Protein AF-A0A1L8E8H9-F1 (afdb_monomer)

InterPro domains:
  IPR003172 MD-2-related lipid-recognition domain [PF02221] (27-138)
  IPR003172 MD-2-related lipid-recognition domain [SM00737] (29-138)
  IPR014756 Immunoglobulin E-set [SSF81296] (27-138)
  IPR033916 Npc2 like, ML domain [cd00916] (29-138)

Nearest PDB structures (foldseek):
  1nep-assembly1_A  TM=9.123E-01  e=1.062E-05  Bos taurus
  6w5v-assembly1_D  TM=8.245E-01  e=4.891E-06  Homo sapiens
  3wea-assembly1_A  TM=6.912E-01  e=9.426E-04  Camponotus japonicus
  2ag2-assembly1_A  TM=3.274E-01  e=1.194E+00  Homo sapiens
  8dnc-assembly1_C  TM=3.012E-01  e=3.615E+00  Aquifex aeolicus VF5

Solvent-accessible surface area (backbone atoms only — not comparable to full-atom values): 8394 Å² total; per-residue (Å²): 111,72,68,63,54,51,54,52,52,54,52,50,51,56,58,54,68,71,63,71,70,77,82,84,47,63,28,80,82,77,84,51,95,82,69,58,82,79,58,81,42,35,31,42,66,98,23,68,53,81,82,67,88,78,60,65,73,37,71,48,45,34,43,37,30,34,64,36,87,45,66,69,48,65,81,47,69,60,74,63,43,43,33,44,94,88,41,79,51,90,63,79,70,54,72,83,56,15,32,41,45,86,31,34,46,97,82,49,61,60,58,38,39,53,75,42,75,48,41,36,54,38,68,45,75,33,55,73,85,61,72,98,59,85,58,50,78,83

Foldseek 3Di:
DVVVVVVVVVVVVVVVVVPCPDDQAFEDDDQDPVRPDAFPTKTKPPHNYPPDDDDAPAKIKIKTKHFDAAFQQQWAFDDKWKADPNDTDDDDDDPCQGGQQNFWPPPHHDPDHGGDITIGMGTHHHHPPDDPDDIDMD

Organism: Haematobia irritans (NCBI:txid7368)

Mean predicted aligned error: 7.77 Å

Secondary structure (DSSP, 8-state):
-HHHHHHHHHHHHHHHHT------PPPP----TT-PPPPSEEEETTBSSSSP---TTEEEEEEEEEE--SS-B---B----EEETTEEEP----HHHHBTGGGBSTT--SSB-TT-EEEEEEEEEE-TTS-SS-EEE-

Structure (mmCIF, N/CA/C/O backbone):
data_AF-A0A1L8E8H9-F1
#
_entry.id   AF-A0A1L8E8H9-F1
#
loop_
_atom_site.group_PDB
_atom_site.id
_atom_site.type_symbol
_atom_site.label_atom_id
_atom_site.label_alt_id
_atom_site.label_comp_id
_atom_site.label_asym_id
_atom_site.label_entity_id
_atom_site.label_seq_id
_atom_site.pdbx_PDB_ins_code
_atom_site.Cartn_x
_atom_site.Cartn_y
_atom_site.Cartn_z
_atom_site.occupancy
_atom_site.B_iso_or_equiv
_atom_site.auth_seq_id
_atom_site.auth_comp_id
_atom_site.auth_asym_id
_atom_site.auth_atom_id
_atom_site.pdbx_PDB_model_num
ATOM 1 N N . MET A 1 1 ? 28.940 41.308 23.072 1.00 59.78 1 MET A N 1
ATOM 2 C CA . MET A 1 1 ? 29.382 40.009 22.500 1.00 59.78 1 MET A CA 1
ATOM 3 C C . MET A 1 1 ? 28.561 38.809 22.977 1.00 59.78 1 MET A C 1
ATOM 5 O O . MET A 1 1 ? 28.127 38.045 22.128 1.00 59.78 1 MET A O 1
ATOM 9 N N . TYR A 1 2 ? 28.282 38.655 24.277 1.00 63.03 2 TYR A N 1
ATOM 10 C CA . TYR A 1 2 ? 27.526 37.511 24.827 1.00 63.03 2 TYR A CA 1
ATOM 11 C C . TYR A 1 2 ? 26.121 37.306 24.212 1.00 63.03 2 TYR A C 1
ATOM 13 O O . TYR A 1 2 ? 25.756 36.192 23.846 1.00 63.03 2 TYR A O 1
ATOM 21 N N . ASN A 1 3 ? 25.366 38.390 23.995 1.00 67.00 3 ASN A N 1
ATOM 22 C CA . ASN A 1 3 ? 24.019 38.317 23.410 1.00 67.00 3 ASN A CA 1
ATOM 23 C C . ASN A 1 3 ? 24.018 37.924 21.921 1.00 67.00 3 ASN A C 1
ATOM 25 O O . ASN A 1 3 ? 23.142 37.187 21.487 1.00 67.00 3 ASN A O 1
ATOM 29 N N . LEU A 1 4 ? 25.030 38.336 21.149 1.00 70.88 4 LEU A N 1
ATOM 30 C CA . LEU A 1 4 ? 25.182 37.949 19.738 1.00 70.88 4 LEU A CA 1
ATOM 31 C C . LEU A 1 4 ? 25.535 36.462 19.586 1.00 70.88 4 LEU A C 1
ATOM 33 O O . LEU A 1 4 ? 25.080 35.816 18.645 1.00 70.88 4 LEU A O 1
ATOM 37 N N . LEU A 1 5 ? 26.311 35.912 20.526 1.00 71.38 5 LEU A N 1
ATOM 38 C CA . LEU A 1 5 ? 26.656 34.491 20.548 1.00 71.38 5 LEU A CA 1
ATOM 39 C C . LEU A 1 5 ? 25.429 33.624 20.879 1.00 71.38 5 LEU A C 1
ATOM 41 O O . LEU A 1 5 ? 25.184 32.634 20.196 1.00 71.38 5 LEU A O 1
ATOM 45 N N . LYS A 1 6 ? 24.603 34.043 21.851 1.00 73.75 6 LYS A N 1
ATOM 46 C CA . LYS A 1 6 ? 23.331 33.372 22.178 1.00 73.75 6 LYS A CA 1
ATOM 47 C C . LYS A 1 6 ? 22.351 33.359 21.007 1.00 73.75 6 LYS A C 1
ATOM 49 O O . LYS A 1 6 ? 21.777 32.316 20.719 1.00 73.75 6 LYS A O 1
ATOM 54 N N . VAL A 1 7 ? 22.192 34.485 20.308 1.00 75.12 7 VAL A N 1
ATOM 55 C CA . VAL A 1 7 ? 21.274 34.583 19.159 1.00 75.12 7 VAL A CA 1
ATOM 56 C C . VAL A 1 7 ? 21.702 33.648 18.024 1.00 75.12 7 VAL A C 1
ATOM 58 O O . VAL A 1 7 ? 20.858 32.956 17.462 1.00 75.12 7 VAL A O 1
ATOM 61 N N . LYS A 1 8 ? 23.008 33.543 17.737 1.00 78.75 8 LYS A N 1
ATOM 62 C CA . LYS A 1 8 ? 23.530 32.594 16.737 1.00 78.75 8 LYS A CA 1
ATOM 63 C C . LYS A 1 8 ? 23.296 31.132 17.130 1.00 78.75 8 LYS A C 1
ATOM 65 O O . LYS A 1 8 ? 22.923 30.339 16.273 1.00 78.75 8 LYS A O 1
ATOM 70 N N . ILE A 1 9 ? 23.470 30.788 18.408 1.00 79.50 9 ILE A N 1
ATOM 71 C CA . ILE A 1 9 ? 23.222 29.430 18.922 1.00 79.50 9 ILE A CA 1
ATOM 72 C C . ILE A 1 9 ? 21.734 29.072 18.818 1.00 79.50 9 ILE A C 1
ATOM 74 O O . ILE A 1 9 ? 21.403 27.991 18.344 1.00 79.50 9 ILE A O 1
ATOM 78 N N . ILE A 1 10 ? 20.834 29.988 19.189 1.00 81.56 10 ILE A N 1
ATOM 79 C CA . ILE A 1 10 ? 19.382 29.773 19.077 1.00 81.56 10 ILE A CA 1
ATOM 80 C C . ILE A 1 10 ? 18.982 29.561 17.611 1.00 81.56 10 ILE A C 1
ATOM 82 O O . ILE A 1 10 ? 18.231 28.637 17.308 1.00 81.56 10 ILE A O 1
ATOM 86 N N . PHE A 1 11 ? 19.523 30.364 16.692 1.00 80.56 11 PHE A N 1
ATOM 87 C CA . PHE A 1 11 ? 19.235 30.223 15.264 1.00 80.56 11 PHE A CA 1
ATOM 88 C C . PHE A 1 11 ? 19.739 28.884 14.700 1.00 80.56 11 PHE A C 1
ATOM 90 O 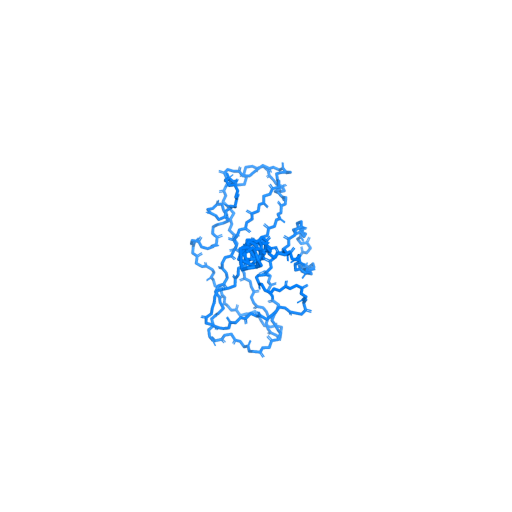O . PHE A 1 11 ? 19.036 28.239 13.924 1.00 80.56 11 PHE A O 1
ATOM 97 N N . LEU A 1 12 ? 20.917 28.427 15.140 1.00 80.50 12 LEU A N 1
ATOM 98 C CA . LEU A 1 12 ? 21.478 27.126 14.767 1.00 80.50 12 LEU A CA 1
ATOM 99 C C . LEU A 1 12 ? 20.614 25.960 15.281 1.00 80.50 12 LEU A C 1
ATOM 101 O O . LEU A 1 12 ? 20.377 25.006 14.545 1.00 80.50 12 LEU A O 1
ATOM 105 N N . ILE A 1 13 ? 20.101 26.053 16.513 1.00 80.50 13 ILE A N 1
ATOM 106 C CA . ILE A 1 13 ? 19.217 25.038 17.110 1.00 80.50 13 ILE A CA 1
ATOM 107 C C . ILE A 1 13 ? 17.884 24.964 16.357 1.00 80.50 13 ILE A C 1
ATOM 109 O O . ILE A 1 13 ? 17.433 23.870 16.026 1.00 80.50 13 ILE A O 1
ATOM 113 N N . ILE A 1 14 ? 17.273 26.110 16.033 1.00 78.94 14 ILE A N 1
ATOM 114 C CA . ILE A 1 14 ? 16.020 26.152 15.262 1.00 78.94 14 ILE A CA 1
ATOM 115 C C . ILE A 1 14 ? 16.228 25.558 13.864 1.00 78.94 14 ILE A C 1
ATOM 117 O O . ILE A 1 14 ? 15.379 24.805 13.394 1.00 78.94 14 ILE A O 1
ATOM 121 N N . LEU A 1 15 ? 17.360 25.847 13.213 1.00 75.75 15 LEU A N 1
ATOM 122 C CA . LEU A 1 15 ? 17.700 25.276 11.909 1.00 75.75 15 LEU A CA 1
ATOM 123 C C . LEU A 1 15 ? 17.880 23.749 11.984 1.00 75.75 15 LEU A C 1
ATOM 125 O O . LEU A 1 15 ? 17.389 23.032 11.116 1.00 75.75 15 LEU A O 1
ATOM 129 N N . PHE A 1 16 ? 18.526 23.247 13.039 1.00 67.44 16 PHE A N 1
ATOM 130 C CA . PHE A 1 16 ? 18.740 21.812 13.243 1.00 67.44 16 PHE A CA 1
ATOM 131 C C . PHE A 1 16 ? 17.434 21.061 13.551 1.00 67.44 16 PHE A C 1
ATOM 133 O O . PHE A 1 16 ? 17.213 19.963 13.050 1.00 67.44 16 PHE A O 1
ATOM 140 N N . MET A 1 17 ? 16.513 21.683 14.292 1.00 66.44 17 MET A N 1
ATOM 141 C CA . MET A 1 17 ? 15.201 21.107 14.616 1.00 66.44 17 MET A CA 1
ATOM 142 C C . MET A 1 17 ? 14.280 20.965 13.390 1.00 66.44 17 MET A C 1
ATOM 144 O O . MET A 1 17 ? 13.336 20.184 13.413 1.00 66.44 17 MET A O 1
ATOM 148 N N . ARG A 1 18 ? 14.556 21.683 12.291 1.00 67.06 18 ARG A N 1
ATOM 149 C CA . ARG A 1 18 ? 13.839 21.521 11.010 1.00 67.06 18 ARG A CA 1
ATOM 150 C C . ARG A 1 18 ? 14.335 20.336 10.174 1.00 67.06 18 ARG A C 1
ATOM 152 O O . ARG A 1 18 ? 13.675 19.986 9.201 1.00 67.06 18 ARG A O 1
ATOM 159 N N . LEU A 1 19 ? 15.474 19.730 10.522 1.00 59.16 19 LEU A N 1
ATOM 160 C CA . LEU A 1 19 ? 16.101 18.648 9.750 1.00 59.16 19 LEU A CA 1
ATOM 161 C C . LEU A 1 19 ? 15.712 17.243 10.218 1.00 59.16 19 LEU A C 1
ATOM 163 O O . LEU A 1 19 ? 16.088 16.270 9.566 1.00 59.16 19 LEU A O 1
ATOM 167 N N . THR A 1 20 ? 14.938 17.107 11.296 1.00 54.00 20 THR A N 1
ATOM 168 C CA . THR A 1 20 ? 14.411 15.806 11.722 1.00 54.00 20 THR A CA 1
ATOM 169 C C . THR A 1 20 ? 13.269 15.389 10.796 1.00 54.00 20 THR A C 1
ATOM 171 O O . THR A 1 20 ? 12.092 15.505 11.134 1.00 54.00 20 THR A O 1
ATOM 174 N N . LYS A 1 21 ? 13.608 14.923 9.591 1.00 58.50 21 LYS A N 1
ATOM 175 C CA . LYS A 1 21 ? 12.701 14.069 8.825 1.00 58.50 21 LYS A CA 1
ATOM 176 C C . LYS A 1 21 ? 12.571 12.762 9.608 1.00 58.50 21 LYS A C 1
ATOM 178 O O . LYS A 1 21 ? 13.585 12.181 9.989 1.00 58.50 21 LYS A O 1
ATOM 183 N N . GLY A 1 22 ? 11.339 12.369 9.926 1.00 57.09 22 GLY A N 1
ATOM 184 C CA . GLY A 1 22 ? 11.066 11.139 10.665 1.00 57.09 22 GLY A CA 1
ATOM 185 C C . GLY A 1 22 ? 11.680 9.939 9.949 1.00 57.09 22 GLY A C 1
ATOM 186 O O . GLY A 1 22 ? 11.629 9.856 8.724 1.00 57.09 22 GLY A O 1
ATOM 187 N N . ILE A 1 23 ? 12.288 9.035 10.714 1.00 56.62 23 ILE A N 1
ATOM 188 C CA . ILE A 1 23 ? 12.693 7.726 10.205 1.00 56.62 23 ILE A CA 1
ATOM 189 C C . ILE A 1 23 ? 11.386 6.984 9.929 1.00 56.62 23 ILE A C 1
ATOM 191 O O . ILE A 1 23 ? 10.649 6.695 10.874 1.00 56.62 23 ILE A O 1
ATOM 195 N N . SER A 1 24 ? 11.054 6.741 8.661 1.00 60.03 24 SER A N 1
ATOM 196 C CA . SER A 1 24 ? 9.932 5.867 8.346 1.00 60.03 24 SER A CA 1
ATOM 197 C C . SER A 1 24 ? 10.355 4.437 8.663 1.00 60.03 24 SER A C 1
ATOM 199 O O . SER A 1 24 ? 11.323 3.910 8.116 1.00 60.03 24 SER A O 1
ATOM 201 N N . VAL A 1 25 ? 9.687 3.846 9.647 1.00 75.62 25 VAL A N 1
ATOM 202 C CA . VAL A 1 25 ? 9.876 2.444 10.012 1.00 75.62 25 VAL A CA 1
ATOM 203 C C . VAL A 1 25 ? 8.904 1.638 9.167 1.00 75.62 25 VAL A C 1
ATOM 205 O O . VAL A 1 25 ? 7.729 1.987 9.083 1.00 75.62 25 VAL A O 1
ATOM 208 N N . GLU A 1 26 ? 9.396 0.585 8.524 1.00 87.88 26 GLU A N 1
ATOM 209 C CA . GLU A 1 26 ? 8.542 -0.359 7.809 1.00 87.88 26 GLU A CA 1
ATOM 210 C C . GLU A 1 26 ? 7.566 -1.019 8.785 1.00 87.88 26 GLU A C 1
ATOM 212 O O . GLU A 1 26 ? 7.947 -1.506 9.853 1.00 87.88 26 GLU A O 1
ATOM 217 N N . THR A 1 27 ? 6.292 -1.030 8.418 1.00 90.69 27 THR A N 1
ATOM 218 C CA . THR A 1 27 ? 5.241 -1.689 9.175 1.00 90.69 27 THR A CA 1
ATOM 219 C C . THR A 1 27 ? 5.297 -3.193 8.889 1.00 90.69 27 THR A C 1
ATOM 221 O O . THR A 1 27 ? 5.185 -3.598 7.730 1.00 90.69 27 THR A O 1
ATOM 224 N N . PRO A 1 28 ? 5.438 -4.054 9.915 1.00 91.25 28 PRO A N 1
ATOM 225 C CA . PRO A 1 28 ? 5.446 -5.498 9.709 1.00 91.25 28 PRO A CA 1
ATOM 226 C C . PRO A 1 28 ? 4.142 -5.993 9.069 1.00 91.25 28 PRO A C 1
ATOM 228 O O . PRO A 1 28 ? 3.054 -5.685 9.556 1.00 91.25 28 PRO A O 1
ATOM 231 N N . VAL A 1 29 ? 4.246 -6.829 8.033 1.00 92.06 29 VAL A N 1
ATOM 232 C CA . VAL A 1 29 ? 3.101 -7.461 7.355 1.00 92.06 29 VAL A CA 1
ATOM 233 C C . VAL A 1 29 ? 3.092 -8.976 7.541 1.00 92.06 29 VAL A C 1
ATOM 235 O O . VAL A 1 29 ? 4.109 -9.591 7.865 1.00 92.06 29 VAL A O 1
ATOM 238 N N . ARG A 1 30 ? 1.922 -9.593 7.356 1.00 91.31 30 ARG A N 1
ATOM 239 C CA . ARG A 1 30 ? 1.746 -11.050 7.405 1.00 91.31 30 ARG A CA 1
ATOM 240 C C . ARG A 1 30 ? 1.417 -11.580 6.015 1.00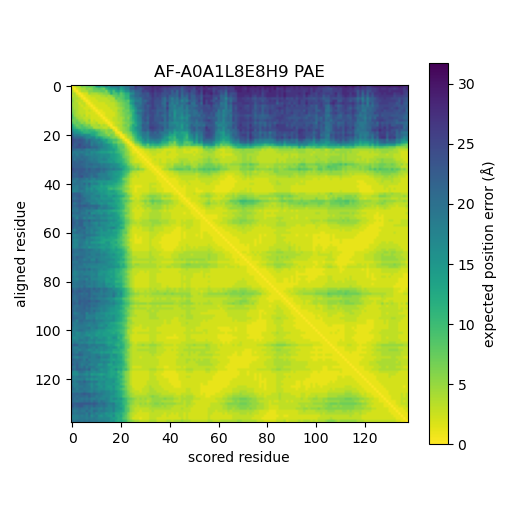 91.31 30 ARG A C 1
ATOM 242 O O . ARG A 1 30 ? 0.724 -10.922 5.249 1.00 91.31 30 ARG A O 1
ATOM 249 N N . GLN A 1 31 ? 1.879 -12.793 5.729 1.00 93.00 31 GLN A N 1
ATOM 250 C CA . GLN A 1 31 ? 1.531 -13.520 4.513 1.00 93.00 31 GLN A CA 1
ATOM 251 C C . GLN A 1 31 ? 0.009 -13.699 4.413 1.00 93.00 31 GLN A C 1
ATOM 253 O O . GLN A 1 31 ? -0.625 -14.187 5.353 1.00 93.00 31 GLN A O 1
ATOM 258 N N . CYS A 1 32 ? -0.570 -13.320 3.273 1.00 89.69 32 CYS A N 1
ATOM 259 C CA . CYS A 1 32 ? -1.984 -13.557 2.991 1.00 89.69 32 CYS A CA 1
ATOM 260 C C . CYS A 1 32 ? -2.251 -15.057 2.796 1.00 89.69 32 CYS A C 1
ATOM 262 O O . CYS A 1 32 ? -1.384 -15.793 2.320 1.00 89.69 32 CYS A O 1
ATOM 264 N N . SER A 1 33 ? -3.468 -15.513 3.116 1.00 86.31 33 SER A N 1
ATOM 265 C CA . SER A 1 33 ? -3.852 -16.935 3.043 1.00 86.31 33 SER A CA 1
ATOM 266 C C . SER A 1 33 ? -3.812 -17.529 1.631 1.00 86.31 33 SER A C 1
ATOM 268 O O . SER A 1 33 ? -3.780 -18.743 1.487 1.00 86.31 33 SER A O 1
ATOM 270 N N . ASN A 1 34 ? -3.828 -16.687 0.598 1.00 87.69 34 ASN A N 1
ATOM 271 C CA . ASN A 1 34 ? -3.719 -17.082 -0.806 1.00 87.69 34 ASN A CA 1
ATOM 272 C C . ASN A 1 34 ? -2.265 -17.206 -1.298 1.00 87.69 34 ASN A C 1
ATOM 274 O O . ASN A 1 34 ? -2.059 -17.351 -2.499 1.00 87.69 34 ASN A O 1
ATOM 278 N N . GLU A 1 35 ? -1.277 -17.089 -0.404 1.00 86.94 35 GLU A N 1
ATOM 279 C CA . GLU A 1 35 ? 0.155 -17.181 -0.727 1.00 86.94 35 GLU A CA 1
ATOM 280 C C . GLU A 1 35 ? 0.631 -16.153 -1.775 1.00 86.94 35 GLU A C 1
ATOM 282 O O . GLU A 1 35 ? 1.647 -16.347 -2.441 1.00 86.94 35 GLU A O 1
ATOM 287 N N . ALA A 1 36 ? -0.081 -15.026 -1.917 1.00 87.56 36 ALA A N 1
ATOM 288 C CA . ALA A 1 36 ? 0.351 -13.939 -2.792 1.00 87.56 36 ALA A CA 1
ATOM 289 C C . ALA A 1 36 ? 1.736 -13.407 -2.368 1.00 87.56 36 ALA A C 1
ATOM 291 O O . ALA A 1 36 ? 1.990 -13.301 -1.166 1.00 87.56 36 ALA A O 1
ATOM 292 N N . PRO A 1 37 ? 2.633 -13.047 -3.306 1.00 90.62 37 PRO A N 1
ATOM 293 C CA . PRO A 1 37 ? 3.953 -12.530 -2.957 1.00 90.62 37 PRO A CA 1
ATOM 294 C C . PRO A 1 37 ? 3.864 -11.342 -1.999 1.00 90.62 37 PRO A C 1
ATOM 296 O O . PRO A 1 37 ? 3.056 -10.435 -2.208 1.00 90.62 37 PRO A O 1
ATOM 299 N N . LEU A 1 38 ? 4.706 -11.341 -0.964 1.00 93.81 38 LEU A N 1
ATOM 300 C CA . LEU A 1 38 ? 4.821 -10.179 -0.092 1.00 93.81 38 LEU A CA 1
ATOM 301 C C . LEU A 1 38 ? 5.410 -8.989 -0.866 1.00 93.81 38 LEU A C 1
ATOM 303 O O . LEU A 1 38 ? 6.283 -9.185 -1.719 1.00 93.81 38 LEU A O 1
ATOM 307 N N . PRO A 1 39 ? 4.965 -7.760 -0.559 1.00 95.62 39 PRO A N 1
ATOM 308 C CA . PRO A 1 39 ? 5.642 -6.559 -1.026 1.00 95.62 39 PRO A CA 1
ATOM 309 C C . PRO A 1 39 ? 7.068 -6.496 -0.461 1.00 95.62 39 PRO A C 1
ATOM 311 O O . PRO A 1 39 ? 7.388 -7.146 0.536 1.00 95.62 39 PRO A O 1
ATOM 314 N N . LEU A 1 40 ? 7.914 -5.676 -1.084 1.00 96.00 40 LEU A N 1
ATOM 315 C CA . LEU A 1 40 ? 9.246 -5.369 -0.562 1.00 96.00 40 LEU A CA 1
ATOM 316 C C . LEU A 1 40 ? 9.147 -4.650 0.785 1.00 96.00 40 LEU A C 1
ATOM 318 O O . LEU A 1 40 ? 9.899 -4.962 1.701 1.00 96.00 40 LEU A O 1
ATOM 322 N N . SER A 1 41 ? 8.206 -3.712 0.905 1.00 95.56 41 SER A N 1
ATOM 323 C CA . SER A 1 41 ? 7.934 -3.002 2.150 1.00 95.56 41 SER A CA 1
ATOM 324 C C . SER A 1 41 ? 6.512 -2.443 2.177 1.00 95.56 41 SER A C 1
ATOM 326 O O . SER A 1 41 ? 5.889 -2.193 1.140 1.00 95.56 41 SER A O 1
ATOM 328 N N . VAL A 1 42 ? 6.001 -2.239 3.390 1.00 95.44 42 VAL A N 1
ATOM 329 C CA . VAL A 1 42 ? 4.780 -1.475 3.657 1.00 95.44 42 VAL A CA 1
ATOM 330 C C . VAL A 1 42 ? 5.089 -0.471 4.753 1.00 95.44 42 VAL A C 1
ATOM 332 O O . VAL A 1 42 ? 5.760 -0.800 5.726 1.00 95.44 42 VAL A O 1
ATOM 335 N N . GLN A 1 43 ? 4.602 0.752 4.606 1.00 95.56 43 GLN A N 1
ATOM 336 C CA 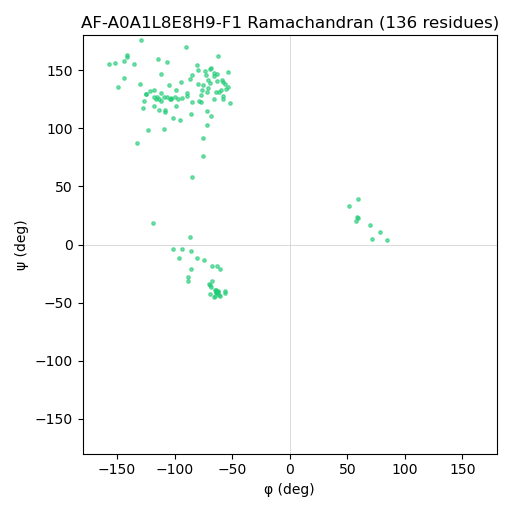. GLN A 1 43 ? 4.633 1.778 5.641 1.00 95.56 43 GLN A CA 1
ATOM 337 C C . GLN A 1 43 ? 3.219 2.309 5.820 1.00 95.56 43 GLN A C 1
ATOM 339 O O . GLN A 1 43 ? 2.650 2.870 4.885 1.00 95.56 43 GLN A O 1
ATOM 344 N N . VAL A 1 44 ? 2.664 2.118 7.010 1.00 95.25 44 VAL A N 1
ATOM 345 C CA . VAL A 1 44 ? 1.399 2.717 7.434 1.00 95.25 44 VAL A CA 1
ATOM 346 C C . VAL A 1 44 ? 1.727 3.944 8.272 1.00 95.25 44 VAL A C 1
ATOM 348 O O . VAL A 1 44 ? 2.604 3.899 9.144 1.00 95.25 44 VAL A O 1
ATOM 351 N N . ASP A 1 45 ? 1.060 5.058 7.996 1.00 91.88 45 ASP A N 1
ATOM 352 C CA . ASP A 1 45 ? 1.301 6.298 8.715 1.00 91.88 45 ASP A CA 1
ATOM 353 C C . ASP A 1 45 ? 1.140 6.122 10.227 1.00 91.88 45 ASP A C 1
ATOM 355 O O . ASP A 1 45 ? 0.205 5.504 10.727 1.00 91.88 45 ASP A O 1
ATOM 359 N N . ASN A 1 46 ? 2.107 6.661 10.971 1.00 88.56 46 ASN A N 1
ATOM 360 C CA . ASN A 1 46 ? 2.156 6.585 12.431 1.00 88.56 46 ASN A CA 1
ATOM 361 C C . ASN A 1 46 ? 2.160 5.151 13.012 1.00 88.56 46 ASN A C 1
ATOM 363 O O . ASN A 1 46 ? 1.888 4.988 14.200 1.00 88.56 46 ASN A O 1
ATOM 367 N N . CYS A 1 47 ? 2.527 4.125 12.231 1.00 90.44 47 CYS A N 1
ATOM 368 C CA . CYS A 1 47 ? 2.590 2.739 12.698 1.00 90.44 47 CYS A CA 1
ATOM 369 C C . CYS A 1 47 ? 3.977 2.105 12.505 1.00 90.44 47 CYS A C 1
ATOM 371 O O . CYS A 1 47 ? 4.320 1.593 11.438 1.00 90.44 47 CYS A O 1
ATOM 373 N N . SER A 1 48 ? 4.769 2.079 13.580 1.00 85.56 48 SER A N 1
ATOM 374 C CA . SER A 1 48 ? 6.081 1.411 13.619 1.00 85.56 48 SER A CA 1
ATOM 375 C C . SER A 1 48 ? 6.039 -0.006 14.204 1.00 85.56 48 SER A C 1
ATOM 377 O O . SER A 1 48 ? 7.019 -0.744 14.108 1.00 85.56 48 SER A O 1
ATOM 379 N N . THR A 1 49 ? 4.921 -0.405 14.816 1.00 88.00 49 THR A N 1
ATOM 380 C CA . THR A 1 49 ? 4.727 -1.725 15.429 1.00 88.00 49 THR A CA 1
ATOM 381 C C . THR A 1 49 ? 3.296 -2.198 15.232 1.00 88.00 49 THR A C 1
ATOM 383 O O . THR A 1 49 ? 2.371 -1.403 15.333 1.00 88.00 49 THR A O 1
ATOM 386 N N . MET A 1 50 ? 3.109 -3.501 15.021 1.00 88.88 50 MET A N 1
ATOM 387 C CA . MET A 1 50 ? 1.777 -4.102 14.930 1.00 88.88 50 MET A CA 1
ATOM 388 C C . MET A 1 50 ? 1.206 -4.450 16.319 1.00 88.88 50 MET A C 1
ATOM 390 O O . MET A 1 50 ? 1.965 -4.930 17.166 1.00 88.88 50 MET A O 1
ATOM 394 N N . PRO A 1 51 ? -0.122 -4.335 16.534 1.00 92.25 51 PRO A N 1
ATOM 395 C CA . PRO A 1 51 ? -1.140 -3.857 15.588 1.00 92.25 51 PRO A CA 1
ATOM 396 C C . PRO A 1 51 ? -1.095 -2.333 15.381 1.00 92.25 51 PRO A C 1
ATOM 398 O O . PRO A 1 51 ? -0.738 -1.605 16.298 1.00 92.25 51 PRO A O 1
ATOM 401 N N . CYS A 1 52 ? -1.475 -1.866 14.187 1.00 92.75 52 CYS A N 1
ATOM 402 C CA . CYS A 1 52 ? -1.618 -0.436 13.909 1.00 92.75 52 CYS A CA 1
ATOM 403 C C . CYS A 1 52 ? -2.943 0.108 14.449 1.00 92.75 52 CYS A C 1
ATOM 405 O O . CYS A 1 52 ? -3.990 -0.509 14.242 1.00 92.75 52 CYS A O 1
ATOM 407 N N . ASP A 1 53 ? -2.898 1.296 15.048 1.00 92.94 53 ASP A N 1
ATOM 408 C CA . ASP A 1 53 ? -4.092 2.060 15.402 1.00 92.94 53 ASP A CA 1
ATOM 409 C C . ASP A 1 53 ? -4.544 2.892 14.196 1.00 92.94 53 ASP A C 1
ATOM 411 O O . ASP A 1 53 ? -3.863 3.833 13.786 1.00 92.94 53 ASP A O 1
ATOM 415 N N . LEU A 1 54 ? -5.698 2.543 13.622 1.00 93.31 54 LEU A N 1
ATOM 416 C CA . LEU A 1 54 ? -6.324 3.289 12.528 1.00 93.31 54 LEU A CA 1
ATOM 417 C C . LEU A 1 54 ? -7.539 4.050 13.063 1.00 93.31 54 LEU A C 1
ATOM 419 O O . LEU A 1 54 ? -8.422 3.470 13.700 1.00 93.31 54 LEU A O 1
ATOM 423 N N . TRP A 1 55 ? -7.594 5.357 12.815 1.00 93.88 55 TRP A N 1
ATOM 424 C CA . TRP A 1 55 ? -8.599 6.226 13.423 1.00 93.88 55 TRP A CA 1
ATOM 425 C C . TRP A 1 55 ? -9.865 6.298 12.573 1.00 93.88 55 TRP A C 1
ATOM 427 O O . TRP A 1 55 ? -9.823 6.630 11.390 1.00 93.88 55 TRP A O 1
ATOM 437 N N . LYS A 1 56 ? -11.018 6.046 13.189 1.00 94.31 56 LYS A N 1
ATOM 438 C CA . LYS A 1 56 ? -12.319 6.190 12.527 1.00 94.31 56 LYS A CA 1
ATOM 439 C C . LYS A 1 56 ? -12.596 7.636 12.116 1.00 94.31 56 LYS A C 1
ATOM 441 O O . LYS A 1 56 ? -12.211 8.573 12.811 1.00 94.31 56 LYS A O 1
ATOM 446 N N . GLY A 1 57 ? -13.302 7.799 11.001 1.00 95.19 57 GLY A N 1
ATOM 447 C CA . GLY A 1 57 ? -13.607 9.099 10.410 1.00 95.19 57 GLY A CA 1
ATOM 448 C C . GLY A 1 57 ? -12.383 9.793 9.810 1.00 95.19 57 GLY A C 1
ATOM 449 O O . GLY A 1 57 ? -12.428 11.003 9.600 1.00 95.19 57 GLY A O 1
ATOM 450 N N . SER A 1 58 ? -11.298 9.053 9.567 1.00 95.38 58 SER A N 1
ATOM 451 C CA . SER A 1 58 ? -10.045 9.577 9.022 1.00 95.38 58 SER A CA 1
ATOM 452 C C . SER A 1 58 ? -9.566 8.768 7.815 1.00 95.38 58 SER A C 1
ATOM 454 O O . SER A 1 58 ? -10.177 7.765 7.440 1.00 95.38 58 SER A O 1
ATOM 456 N N . GLU A 1 59 ? -8.481 9.227 7.198 1.00 96.44 59 GLU A N 1
ATOM 457 C CA . GLU A 1 59 ? -7.778 8.516 6.135 1.00 96.44 59 GLU A CA 1
ATOM 458 C C . GLU A 1 59 ? -6.392 8.101 6.630 1.00 96.44 59 GLU A C 1
ATOM 460 O O . GLU A 1 59 ? -5.611 8.949 7.064 1.00 96.44 59 GLU A O 1
ATOM 465 N N . SER A 1 60 ? -6.089 6.810 6.531 1.00 95.81 60 SER A N 1
ATOM 466 C CA . SER A 1 60 ? -4.761 6.258 6.795 1.00 95.81 60 SER A CA 1
ATOM 467 C C . SER A 1 60 ? -3.973 6.148 5.495 1.00 95.81 60 SER A C 1
ATOM 469 O O . SER A 1 60 ? -4.517 5.775 4.454 1.00 95.81 60 SER A O 1
ATOM 471 N N . GLN A 1 61 ? -2.686 6.473 5.547 1.00 96.38 61 GLN A N 1
ATOM 472 C CA . GLN A 1 61 ? -1.800 6.510 4.387 1.00 96.38 61 GLN A CA 1
ATOM 473 C C . GLN A 1 61 ? -0.908 5.273 4.388 1.00 96.38 61 GLN A C 1
ATOM 475 O O . GLN A 1 61 ? -0.190 5.002 5.350 1.00 96.38 61 GLN A O 1
ATOM 480 N N . PHE A 1 62 ? -0.927 4.540 3.284 1.00 97.00 62 PHE A N 1
ATOM 481 C CA . PHE A 1 62 ? -0.132 3.341 3.073 1.00 97.00 62 PHE A CA 1
ATOM 482 C C . PHE A 1 62 ? 0.838 3.603 1.926 1.00 97.00 62 PHE A C 1
ATOM 484 O O . PHE A 1 62 ? 0.432 3.956 0.822 1.00 97.00 62 PHE A 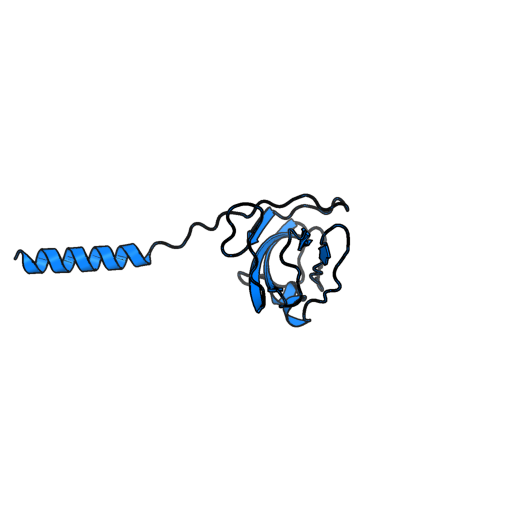O 1
ATOM 491 N N . THR A 1 63 ? 2.127 3.402 2.166 1.00 97.25 63 THR A N 1
ATOM 492 C CA . THR A 1 63 ? 3.150 3.380 1.117 1.00 97.25 63 THR A CA 1
ATOM 493 C C . THR A 1 63 ? 3.615 1.943 0.944 1.00 97.25 63 THR A C 1
ATOM 495 O O . THR A 1 63 ? 4.160 1.353 1.874 1.00 97.25 63 THR A O 1
ATOM 498 N N . VAL A 1 64 ? 3.370 1.367 -0.229 1.00 97.06 64 VAL A N 1
ATOM 499 C CA . VAL A 1 64 ? 3.640 -0.042 -0.533 1.00 97.06 64 VAL A CA 1
ATOM 500 C C . VAL A 1 64 ? 4.665 -0.115 -1.651 1.00 97.06 64 VAL A C 1
ATOM 502 O O . VAL A 1 64 ? 4.408 0.361 -2.755 1.00 97.06 64 VAL A O 1
ATOM 505 N N . GLN A 1 65 ? 5.818 -0.725 -1.391 1.00 98.00 65 GLN A N 1
ATOM 506 C CA . GLN A 1 65 ? 6.807 -1.005 -2.427 1.00 98.00 65 GLN A CA 1
ATOM 507 C C . GLN A 1 65 ? 6.681 -2.458 -2.873 1.00 98.00 65 GLN A C 1
ATOM 509 O O . GLN A 1 65 ? 6.718 -3.365 -2.043 1.00 98.00 65 GLN A O 1
ATOM 514 N N . PHE A 1 66 ? 6.547 -2.707 -4.171 1.00 97.50 66 PHE A N 1
ATOM 515 C CA . PHE A 1 66 ? 6.421 -4.060 -4.712 1.00 97.50 66 PHE A CA 1
ATOM 516 C C . PHE A 1 66 ? 7.181 -4.210 -6.028 1.00 97.50 66 PHE A C 1
ATOM 518 O O . PHE A 1 66 ? 7.527 -3.223 -6.673 1.00 97.50 66 PHE A O 1
ATOM 525 N N . VAL A 1 67 ? 7.424 -5.464 -6.412 1.00 97.56 67 VAL A N 1
ATOM 526 C CA . VAL A 1 67 ? 8.029 -5.815 -7.700 1.00 97.56 67 VAL A CA 1
ATOM 527 C C . VAL A 1 67 ? 6.941 -6.318 -8.637 1.00 97.56 67 VAL A C 1
ATOM 529 O O . VAL A 1 67 ? 6.190 -7.239 -8.296 1.00 97.56 67 VAL A O 1
ATOM 532 N N . ALA A 1 68 ? 6.847 -5.725 -9.822 1.00 97.31 68 ALA A N 1
ATOM 533 C CA . ALA A 1 68 ? 5.937 -6.179 -10.859 1.00 97.31 68 ALA A CA 1
ATOM 534 C C . ALA A 1 68 ? 6.316 -7.595 -11.324 1.00 97.31 68 ALA A C 1
ATOM 536 O O . ALA A 1 68 ? 7.468 -7.906 -11.620 1.00 97.31 68 ALA A O 1
ATOM 537 N N . ASN A 1 69 ? 5.329 -8.489 -11.393 1.00 95.19 69 ASN A N 1
ATOM 538 C CA . ASN A 1 69 ? 5.562 -9.915 -11.650 1.00 95.19 69 ASN A CA 1
ATOM 539 C C . ASN A 1 69 ? 5.274 -10.345 -13.098 1.00 95.19 69 ASN A C 1
ATOM 541 O O . ASN A 1 69 ? 5.480 -11.509 -13.454 1.00 95.19 69 ASN A O 1
ATOM 545 N N . ARG A 1 70 ? 4.779 -9.427 -13.934 1.00 96.12 70 ARG A N 1
ATOM 546 C CA . ARG A 1 70 ? 4.394 -9.656 -15.332 1.00 96.12 70 ARG A CA 1
ATOM 547 C C . ARG A 1 70 ? 4.735 -8.427 -16.171 1.00 96.12 70 ARG A C 1
ATOM 549 O O . ARG A 1 70 ? 4.838 -7.330 -15.642 1.00 96.12 70 ARG A O 1
ATOM 556 N N . ASN A 1 71 ? 4.880 -8.628 -17.478 1.00 98.00 71 ASN A N 1
ATOM 557 C CA . ASN A 1 71 ? 5.032 -7.532 -18.432 1.00 98.00 71 ASN A CA 1
ATOM 558 C C . ASN A 1 71 ? 3.678 -6.904 -18.778 1.00 98.00 71 ASN A C 1
ATOM 560 O O . ASN A 1 71 ? 2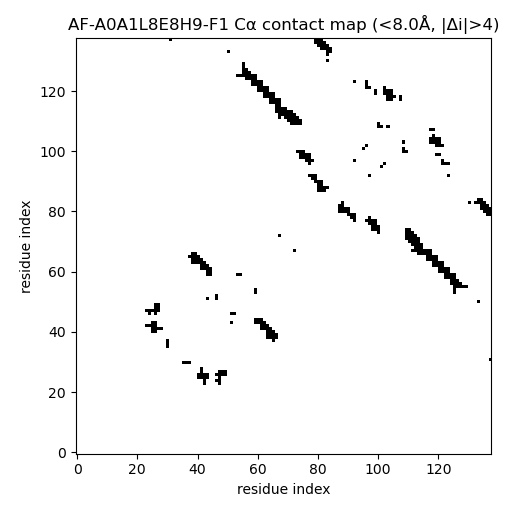.655 -7.588 -18.721 1.00 98.00 71 ASN A O 1
ATOM 564 N N . GLU A 1 72 ? 3.704 -5.632 -19.181 1.00 97.50 72 GLU A N 1
ATOM 565 C CA . GLU A 1 72 ? 2.551 -4.897 -19.719 1.00 97.50 72 GLU A CA 1
ATOM 566 C C . GLU A 1 72 ? 1.357 -4.815 -18.750 1.00 97.50 72 GLU A C 1
ATOM 568 O O . GLU A 1 72 ? 0.188 -4.899 -19.139 1.00 97.50 72 GLU A O 1
ATOM 573 N N . MET A 1 73 ? 1.625 -4.633 -17.455 1.00 97.75 73 MET A N 1
ATOM 574 C CA . MET A 1 73 ? 0.572 -4.440 -16.459 1.00 97.75 73 MET A CA 1
ATOM 575 C C . MET A 1 73 ? 0.003 -3.015 -16.579 1.00 97.75 73 MET A C 1
ATOM 577 O O . MET A 1 73 ? 0.526 -2.071 -15.994 1.00 97.75 73 MET A O 1
ATOM 581 N N . MET A 1 74 ? -1.055 -2.865 -17.383 1.00 97.44 74 MET A N 1
ATOM 582 C CA . MET A 1 74 ? -1.662 -1.569 -17.741 1.00 97.44 74 MET A CA 1
ATOM 583 C C . MET A 1 74 ? -2.741 -1.079 -16.767 1.00 97.44 74 MET A C 1
ATOM 585 O O . MET A 1 74 ? -2.947 0.119 -16.639 1.00 97.44 74 MET A O 1
ATOM 589 N N . ASN A 1 75 ? -3.470 -2.004 -16.136 1.00 95.19 75 ASN A N 1
ATOM 590 C CA . ASN A 1 75 ? -4.650 -1.707 -15.321 1.00 95.19 75 ASN A CA 1
ATOM 591 C C . ASN A 1 75 ? -4.549 -2.462 -13.994 1.00 95.19 75 ASN A C 1
ATOM 593 O O . ASN A 1 75 ? -5.014 -3.600 -13.877 1.00 95.19 75 ASN A O 1
ATOM 597 N N . LEU A 1 76 ? -3.891 -1.855 -13.012 1.00 97.06 76 LEU A N 1
ATOM 598 C CA . LEU A 1 76 ? -3.782 -2.410 -11.668 1.00 97.06 76 LEU A CA 1
ATOM 599 C C . LEU A 1 76 ? -4.850 -1.770 -10.775 1.00 97.06 76 LEU A C 1
ATOM 601 O O . LEU A 1 76 ? -4.905 -0.549 -10.653 1.00 97.06 76 LEU A O 1
ATOM 605 N N . LYS A 1 77 ? -5.674 -2.599 -10.126 1.00 97.19 77 LYS A N 1
ATOM 606 C CA . LYS A 1 77 ? -6.679 -2.152 -9.157 1.00 97.19 77 LYS A CA 1
ATOM 607 C C . LYS A 1 77 ? -6.347 -2.688 -7.766 1.00 97.19 77 LYS A C 1
ATOM 609 O O . LYS A 1 77 ? -6.196 -3.898 -7.601 1.00 97.19 77 LYS A O 1
ATOM 614 N N . ALA A 1 78 ? -6.274 -1.802 -6.780 1.00 97.00 78 ALA A N 1
ATOM 615 C CA . ALA A 1 78 ? -6.214 -2.162 -5.374 1.00 97.00 78 ALA A CA 1
ATOM 616 C C . ALA A 1 78 ? -7.604 -2.584 -4.885 1.00 97.00 78 ALA A C 1
ATOM 618 O O . ALA A 1 78 ? -8.608 -1.915 -5.142 1.00 97.00 78 ALA A O 1
ATOM 619 N N . VAL A 1 79 ? -7.646 -3.702 -4.169 1.00 95.38 79 VAL A N 1
ATOM 620 C CA . VAL A 1 79 ? -8.831 -4.208 -3.476 1.00 95.38 79 VAL A CA 1
ATOM 621 C C . VAL A 1 79 ? -8.452 -4.307 -2.012 1.00 95.38 79 VAL A C 1
ATOM 623 O O . VAL A 1 79 ? -7.386 -4.832 -1.713 1.00 95.38 79 VAL A O 1
ATOM 626 N N . VAL A 1 80 ? -9.305 -3.785 -1.134 1.00 95.50 80 VAL A N 1
ATOM 627 C CA . VAL A 1 80 ? -9.082 -3.805 0.311 1.00 95.50 80 VAL A CA 1
ATOM 628 C C . VAL A 1 80 ? -10.196 -4.595 0.961 1.00 95.50 80 VAL A C 1
ATOM 630 O O . VAL A 1 80 ? -11.370 -4.367 0.662 1.00 95.50 80 VAL A O 1
ATOM 633 N N . LYS A 1 81 ? -9.837 -5.498 1.867 1.00 94.44 81 LYS A N 1
ATOM 634 C CA . LYS A 1 81 ? -10.796 -6.268 2.652 1.00 94.44 81 LYS A CA 1
ATOM 635 C C . LYS A 1 81 ? -10.530 -6.099 4.132 1.00 94.44 81 LYS A C 1
ATOM 637 O O . LYS A 1 81 ? -9.429 -6.332 4.627 1.00 94.44 81 LYS A O 1
ATOM 642 N N . PHE A 1 82 ? -11.588 -5.774 4.859 1.00 95.25 82 PHE A N 1
ATOM 643 C CA . PHE A 1 82 ? -11.575 -5.729 6.311 1.00 95.25 82 PHE A CA 1
ATOM 644 C C . PHE A 1 82 ? -12.179 -7.022 6.846 1.00 95.25 82 PHE A C 1
ATOM 646 O O . PHE A 1 82 ? -13.336 -7.317 6.578 1.00 95.25 82 PHE A O 1
ATOM 653 N N . THR A 1 83 ? -11.423 -7.812 7.604 1.00 94.75 83 THR A N 1
ATOM 654 C CA . THR A 1 83 ? -11.953 -8.998 8.293 1.00 94.75 83 THR A CA 1
ATOM 655 C C . THR A 1 83 ? -11.911 -8.795 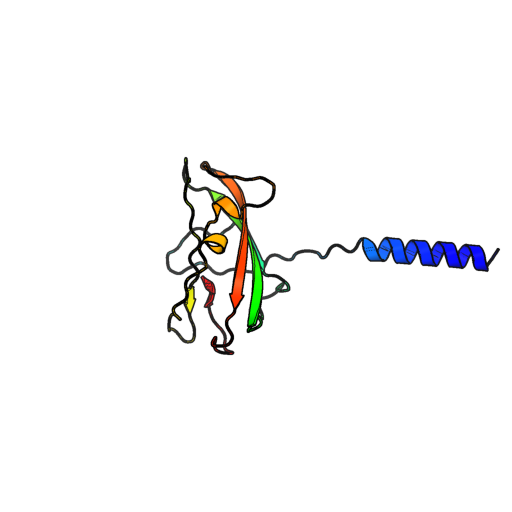9.800 1.00 94.75 83 THR A C 1
ATOM 657 O O . THR A 1 83 ? -10.833 -8.732 10.398 1.00 94.75 83 THR A O 1
ATOM 660 N N . THR A 1 84 ? -13.079 -8.771 10.432 1.00 93.25 84 THR A N 1
ATOM 661 C CA . THR A 1 84 ? -13.229 -8.613 11.879 1.00 93.25 84 THR A CA 1
ATOM 662 C C . THR A 1 84 ? -13.893 -9.851 12.463 1.00 93.25 84 THR A C 1
ATOM 664 O O . THR A 1 84 ? -14.950 -10.264 11.998 1.00 93.25 84 THR A O 1
ATOM 667 N N . LEU A 1 85 ? -13.281 -10.464 13.485 1.00 92.88 85 LEU A N 1
ATOM 668 C CA . LEU A 1 85 ? -13.827 -11.653 14.165 1.00 92.88 85 LEU A CA 1
ATOM 669 C C . LEU A 1 85 ? -14.228 -12.795 13.199 1.00 92.88 85 LEU A C 1
ATOM 671 O O . LEU A 1 85 ? -15.178 -13.530 13.448 1.00 92.88 85 LEU A O 1
ATOM 675 N N . GLY A 1 86 ? -13.499 -12.940 12.087 1.00 91.69 86 GLY A N 1
ATOM 676 C CA . GLY A 1 86 ? -13.752 -13.961 11.063 1.00 91.69 86 GLY A CA 1
ATOM 677 C C . GLY A 1 86 ? -14.804 -13.597 10.010 1.00 91.69 86 GLY A C 1
ATOM 678 O O . GLY A 1 86 ? -15.093 -14.429 9.156 1.00 91.69 86 GLY A O 1
ATOM 679 N N . VAL A 1 87 ? -15.352 -12.379 10.036 1.00 92.50 87 VAL A N 1
ATOM 680 C CA . VAL A 1 87 ? -16.344 -11.887 9.066 1.00 92.50 87 VAL A CA 1
ATOM 681 C C . VAL A 1 87 ? -15.731 -10.785 8.202 1.00 92.50 87 VAL A C 1
ATOM 683 O O . VAL A 1 87 ? -15.126 -9.855 8.733 1.00 92.50 87 VAL A O 1
ATOM 686 N N . GLU A 1 88 ? -15.880 -10.887 6.878 1.00 93.50 88 GLU A N 1
ATOM 687 C CA . GLU A 1 88 ? -15.476 -9.840 5.928 1.00 93.50 88 GLU A CA 1
ATOM 688 C C . GLU A 1 88 ? -16.515 -8.704 5.947 1.00 93.50 88 GLU A C 1
ATOM 690 O O . GLU A 1 88 ? -17.708 -8.936 5.746 1.00 93.50 88 GLU A O 1
ATOM 695 N N . ILE A 1 89 ? -16.067 -7.482 6.231 1.00 91.69 89 ILE A N 1
ATOM 696 C CA . ILE A 1 89 ? -16.873 -6.263 6.183 1.00 91.69 89 ILE A CA 1
ATOM 697 C C . ILE A 1 89 ? -16.862 -5.769 4.733 1.00 91.69 89 ILE A C 1
ATOM 699 O O . ILE A 1 89 ? -15.776 -5.518 4.201 1.00 91.69 89 ILE A O 1
ATOM 703 N N . PRO A 1 90 ? -18.035 -5.609 4.091 1.00 90.56 90 PRO A N 1
ATOM 704 C CA . PRO A 1 90 ? -18.114 -5.064 2.745 1.00 90.56 90 PRO A CA 1
ATOM 705 C C . PRO A 1 90 ? -17.495 -3.670 2.686 1.00 90.56 90 PRO A C 1
ATOM 707 O O . PRO A 1 90 ? -17.895 -2.776 3.428 1.00 90.56 90 PRO A O 1
ATOM 710 N N . PHE A 1 91 ? -16.542 -3.493 1.782 1.00 93.69 91 PHE A N 1
ATOM 711 C CA . PHE A 1 91 ? -15.877 -2.225 1.538 1.00 93.69 91 PHE A CA 1
ATOM 712 C C . PHE A 1 91 ? -15.471 -2.163 0.069 1.00 93.69 91 PHE A C 1
ATOM 714 O O . PHE A 1 91 ? -14.957 -3.138 -0.476 1.00 93.69 91 PHE A O 1
ATOM 721 N N . GLU A 1 92 ? -15.702 -1.021 -0.570 1.00 94.00 92 GLU A N 1
ATOM 722 C CA . GLU A 1 92 ? -15.248 -0.759 -1.933 1.00 94.00 92 GLU A CA 1
ATOM 723 C C . GLU A 1 92 ? -14.461 0.544 -1.921 1.00 94.00 92 GLU A C 1
ATOM 725 O O . GLU A 1 92 ? -14.956 1.593 -1.509 1.00 94.00 92 GLU A O 1
ATOM 730 N N . LEU A 1 93 ? -13.220 0.469 -2.386 1.00 95.88 93 LEU A N 1
ATOM 731 C CA . LEU A 1 93 ? -12.357 1.629 -2.483 1.00 95.88 93 LEU A CA 1
ATOM 732 C C . LEU A 1 93 ? -12.789 2.501 -3.673 1.00 95.88 93 LEU A C 1
ATOM 734 O O . LEU A 1 93 ? -13.071 1.994 -4.760 1.00 95.88 93 LEU A O 1
ATOM 738 N N . GLU A 1 94 ? -12.818 3.822 -3.483 1.00 96.81 94 GLU A N 1
ATOM 739 C CA . GLU A 1 94 ? -13.177 4.773 -4.542 1.00 96.81 94 GLU A CA 1
ATOM 740 C C . GLU A 1 94 ? -12.324 4.565 -5.807 1.00 96.81 94 GLU A C 1
ATOM 742 O O . GLU A 1 94 ? -11.152 4.190 -5.733 1.00 96.81 94 GLU A O 1
ATOM 747 N N . ALA A 1 95 ? -12.881 4.843 -6.990 1.00 96.38 95 ALA A N 1
ATOM 748 C CA . ALA A 1 95 ? -12.190 4.605 -8.264 1.00 96.38 95 ALA A CA 1
ATOM 749 C C . ALA A 1 95 ? -10.828 5.323 -8.353 1.00 96.38 95 ALA A C 1
ATOM 751 O O . ALA A 1 95 ? -9.850 4.738 -8.806 1.00 96.38 95 ALA A O 1
ATOM 752 N N . SER A 1 96 ? -10.750 6.561 -7.859 1.00 95.75 96 SER A N 1
ATOM 753 C CA . SER A 1 96 ? -9.512 7.351 -7.822 1.00 95.75 96 SER A CA 1
ATOM 754 C C . SER A 1 96 ? -8.460 6.787 -6.869 1.00 95.75 96 SER A C 1
ATOM 756 O O . SER A 1 96 ? -7.275 6.952 -7.127 1.00 95.75 96 SER A O 1
ATOM 758 N N . LYS A 1 97 ? -8.877 6.135 -5.778 1.00 95.81 97 LYS A N 1
ATOM 759 C CA . LYS A 1 97 ? -7.990 5.547 -4.763 1.00 95.81 97 LYS A CA 1
ATOM 760 C C . LYS A 1 97 ? -7.597 4.109 -5.108 1.00 95.81 97 LYS A C 1
ATOM 762 O O . LYS A 1 97 ? -6.543 3.653 -4.691 1.00 95.81 97 LYS A O 1
ATOM 767 N N . SER A 1 98 ? -8.443 3.393 -5.849 1.00 97.38 98 SER A N 1
ATOM 768 C CA . SER A 1 98 ? -8.210 1.999 -6.239 1.00 97.38 98 SER A CA 1
ATOM 769 C C . SER A 1 98 ? -7.372 1.840 -7.502 1.00 97.38 98 SER A C 1
ATOM 771 O O . SER A 1 98 ? -6.785 0.779 -7.687 1.00 97.38 98 SER A O 1
ATOM 773 N N . ASP A 1 99 ? -7.274 2.856 -8.359 1.00 97.81 99 ASP A N 1
ATOM 774 C CA . ASP A 1 99 ? -6.368 2.832 -9.508 1.00 97.81 99 ASP A CA 1
ATOM 775 C C . ASP A 1 99 ? -4.906 2.963 -9.053 1.00 97.81 99 ASP A C 1
ATOM 777 O O . ASP A 1 99 ? -4.423 4.051 -8.738 1.00 97.81 99 ASP A O 1
ATOM 781 N N . VAL A 1 100 ? -4.180 1.844 -9.036 1.00 98.06 100 VAL A N 1
ATOM 782 C CA . VAL A 1 100 ? -2.776 1.810 -8.604 1.00 98.06 100 VAL A CA 1
ATOM 783 C C . VAL A 1 100 ? -1.899 2.624 -9.549 1.00 98.06 100 VAL A C 1
ATOM 785 O O . VAL A 1 100 ? -1.013 3.331 -9.077 1.00 98.06 100 VAL A O 1
ATOM 788 N N . CYS A 1 101 ? -2.155 2.571 -10.860 1.00 98.00 101 CYS A N 1
ATOM 789 C CA . CYS A 1 101 ? -1.338 3.240 -11.874 1.00 98.00 101 CYS A CA 1
ATOM 790 C C . CYS A 1 101 ? -1.332 4.761 -11.694 1.00 98.00 101 CYS A C 1
ATOM 792 O O . CYS A 1 101 ? -0.285 5.395 -11.822 1.00 98.00 101 CYS A O 1
ATOM 794 N N . SER A 1 102 ? -2.487 5.335 -11.354 1.00 97.75 102 SER A N 1
ATOM 795 C CA . SER A 1 102 ? -2.636 6.774 -11.102 1.00 97.75 102 SER A CA 1
ATOM 796 C C . SER A 1 102 ? -2.045 7.239 -9.765 1.00 97.75 102 SER A C 1
ATOM 798 O O . SER A 1 102 ? -1.880 8.439 -9.556 1.00 97.75 102 SER A O 1
ATOM 800 N N . ASN A 1 103 ? -1.713 6.309 -8.867 1.00 98.12 103 ASN A N 1
ATOM 801 C CA . ASN A 1 103 ? -1.228 6.584 -7.511 1.00 98.12 103 ASN A CA 1
ATOM 802 C C . ASN A 1 103 ? 0.193 6.039 -7.266 1.00 98.12 103 ASN A C 1
ATOM 804 O O . ASN A 1 103 ? 0.623 5.865 -6.120 1.00 98.12 103 ASN A O 1
ATOM 808 N N . LEU A 1 104 ? 0.934 5.756 -8.339 1.00 98.50 104 LEU A N 1
ATOM 809 C CA . LEU A 1 104 ? 2.357 5.455 -8.254 1.00 98.50 104 LEU A CA 1
ATOM 810 C C . LEU A 1 104 ? 3.146 6.715 -7.871 1.00 98.50 104 LEU A C 1
ATOM 812 O O . LEU A 1 104 ? 2.884 7.824 -8.340 1.00 98.50 104 LEU A O 1
ATOM 816 N N . LEU A 1 105 ? 4.132 6.538 -6.999 1.00 98.25 105 LEU A N 1
ATOM 817 C CA . LEU A 1 105 ? 5.016 7.604 -6.548 1.00 98.25 105 LEU A CA 1
ATOM 818 C C . LEU A 1 105 ? 6.255 7.722 -7.442 1.00 98.25 105 LEU A C 1
ATOM 820 O O . LEU A 1 105 ? 6.544 6.881 -8.291 1.00 98.25 105 LEU A O 1
ATOM 824 N N . TYR A 1 106 ? 7.008 8.802 -7.227 1.00 97.31 106 TYR A N 1
ATOM 825 C CA . TYR A 1 106 ? 8.322 9.037 -7.839 1.00 97.31 106 TYR A CA 1
ATOM 826 C C . TYR A 1 106 ? 8.330 9.075 -9.376 1.00 97.31 106 TYR A C 1
ATOM 828 O O . TYR A 1 106 ? 9.374 8.904 -9.998 1.00 97.31 106 TYR A O 1
ATOM 836 N N . GLY A 1 107 ? 7.177 9.361 -9.986 1.00 96.25 107 GLY A N 1
ATOM 837 C CA . GLY A 1 107 ? 7.038 9.466 -11.437 1.00 96.25 107 GLY A CA 1
ATOM 838 C C . GLY A 1 107 ? 6.965 8.121 -12.159 1.00 96.25 107 GLY A C 1
ATOM 839 O O . GLY A 1 107 ? 7.049 8.113 -13.384 1.00 96.25 107 GLY A O 1
ATOM 840 N N . ALA A 1 108 ? 6.805 7.007 -11.436 1.00 97.62 108 ALA A N 1
ATOM 841 C CA . ALA A 1 108 ? 6.458 5.730 -12.048 1.00 97.62 108 ALA A CA 1
ATOM 842 C C . ALA A 1 108 ? 5.045 5.796 -12.656 1.00 97.62 108 ALA A C 1
ATOM 844 O O . ALA A 1 108 ? 4.177 6.522 -12.171 1.00 97.62 108 ALA A O 1
ATOM 845 N N . TYR A 1 109 ? 4.828 5.065 -13.746 1.00 97.31 109 TYR A N 1
ATOM 846 C CA . TYR A 1 109 ? 3.571 5.052 -14.491 1.00 97.31 109 TYR A CA 1
ATOM 847 C C . TYR A 1 109 ? 3.389 3.700 -15.182 1.00 97.31 109 TYR A C 1
ATOM 849 O O . TYR A 1 109 ? 4.359 3.000 -15.454 1.00 97.31 109 TYR A O 1
ATOM 857 N N . CYS A 1 110 ? 2.143 3.333 -15.476 1.00 98.12 110 CYS A N 1
ATOM 858 C CA . CYS A 1 110 ? 1.841 2.116 -16.228 1.00 98.12 110 CYS A CA 1
ATOM 859 C C . CYS A 1 110 ? 2.047 2.313 -17.746 1.00 98.12 110 CYS A C 1
ATOM 861 O O . CYS A 1 110 ? 1.807 3.415 -18.245 1.00 98.12 110 CYS A O 1
ATOM 863 N N . PRO A 1 111 ? 2.416 1.267 -18.515 1.00 98.38 111 PRO A N 1
ATOM 864 C CA . PRO A 1 111 ? 2.562 -0.132 -18.099 1.00 98.38 111 PRO A CA 1
ATOM 865 C C . PRO A 1 111 ? 3.758 -0.387 -17.190 1.00 98.38 111 PRO A C 1
ATOM 867 O O . PRO A 1 111 ? 4.840 0.120 -17.457 1.00 98.38 111 PRO A O 1
ATOM 870 N N . LEU A 1 112 ? 3.559 -1.265 -16.203 1.00 98.50 112 LEU A N 1
ATOM 871 C CA . LEU A 1 112 ? 4.673 -1.871 -15.477 1.00 98.50 112 LEU A CA 1
ATOM 872 C C . LEU A 1 112 ? 5.172 -3.123 -16.200 1.00 98.50 112 LEU A C 1
ATOM 874 O O . LEU A 1 112 ? 4.373 -3.912 -16.729 1.00 98.50 112 LEU A O 1
ATOM 878 N N . TYR A 1 113 ? 6.484 -3.314 -16.191 1.00 98.38 113 TYR A N 1
ATOM 879 C CA . TYR A 1 113 ? 7.167 -4.485 -16.721 1.00 98.38 113 TYR A CA 1
ATOM 880 C C . TYR A 1 113 ? 7.691 -5.379 -15.607 1.00 98.38 113 TYR A C 1
ATOM 882 O O . TYR A 1 113 ? 7.890 -4.960 -14.471 1.00 98.38 113 TYR A O 1
ATOM 890 N N . LYS A 1 114 ? 7.896 -6.653 -15.935 1.00 98.12 114 LYS A N 1
ATOM 891 C CA . LYS A 1 114 ? 8.377 -7.632 -14.972 1.00 98.12 114 LYS A CA 1
ATOM 892 C C . LYS A 1 114 ? 9.719 -7.174 -14.390 1.00 98.12 114 LYS A C 1
ATOM 894 O O . LYS A 1 114 ? 10.583 -6.708 -15.126 1.00 98.12 114 LYS A O 1
ATOM 899 N N . ASP A 1 115 ? 9.874 -7.389 -13.089 1.00 97.56 115 ASP A N 1
ATOM 900 C CA . ASP A 1 115 ? 11.061 -7.070 -12.296 1.00 97.56 115 ASP A CA 1
ATOM 901 C C . ASP A 1 115 ? 11.275 -5.560 -12.051 1.00 97.56 115 ASP A C 1
ATOM 903 O O . ASP A 1 115 ? 12.249 -5.189 -11.398 1.00 97.56 115 ASP A O 1
ATOM 907 N N . GLU A 1 116 ? 10.349 -4.691 -12.483 1.00 97.88 116 GLU A N 1
ATOM 908 C CA . GLU A 1 116 ? 10.322 -3.285 -12.060 1.00 97.88 116 GLU A CA 1
ATOM 909 C C . GLU A 1 116 ? 9.880 -3.165 -10.599 1.00 97.88 116 GLU A C 1
ATOM 911 O O . GLU A 1 116 ? 8.856 -3.730 -10.197 1.00 97.88 116 GLU A O 1
ATOM 916 N N . ASP A 1 117 ? 10.636 -2.405 -9.807 1.00 97.44 117 ASP A N 1
ATOM 917 C CA . ASP A 1 117 ? 10.268 -2.028 -8.452 1.00 97.44 117 ASP A CA 1
ATOM 918 C C . ASP A 1 117 ? 9.555 -0.674 -8.451 1.00 97.44 117 ASP A C 1
ATOM 920 O O . ASP A 1 117 ? 10.041 0.329 -8.971 1.00 97.44 117 ASP A O 1
ATOM 924 N N . VAL A 1 118 ? 8.366 -0.632 -7.862 1.00 98.19 118 VAL A N 1
ATOM 925 C CA . VAL A 1 118 ? 7.568 0.594 -7.813 1.00 98.19 118 VAL A CA 1
ATOM 926 C C . VAL A 1 118 ? 6.980 0.812 -6.434 1.00 98.19 118 VAL A C 1
ATOM 928 O O . VAL A 1 118 ? 6.779 -0.122 -5.655 1.00 98.19 118 VAL A O 1
ATOM 931 N N . THR A 1 119 ? 6.688 2.075 -6.137 1.00 98.38 119 THR A N 1
ATOM 932 C CA . THR A 1 119 ? 6.036 2.481 -4.897 1.00 98.38 119 T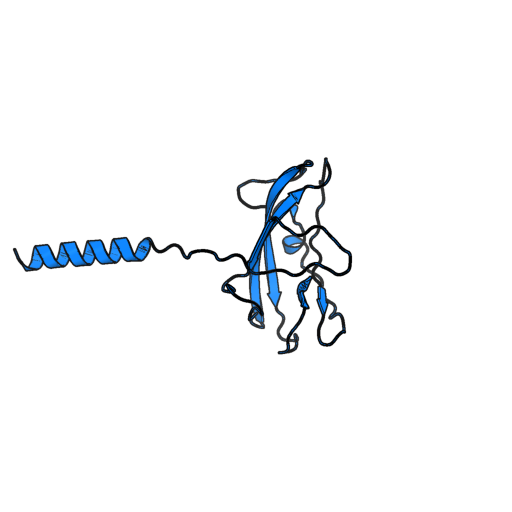HR A CA 1
ATOM 933 C C . THR A 1 119 ? 4.633 2.984 -5.198 1.00 98.38 119 THR A C 1
ATOM 935 O O . THR A 1 119 ? 4.456 3.928 -5.963 1.00 98.38 119 THR A O 1
ATOM 938 N N . TYR A 1 120 ? 3.643 2.372 -4.564 1.00 98.06 120 TYR A N 1
ATOM 939 C CA . TYR A 1 120 ? 2.235 2.736 -4.627 1.00 98.06 120 TYR A CA 1
ATOM 940 C C . TYR A 1 120 ? 1.808 3.431 -3.333 1.00 98.06 120 TYR A C 1
ATOM 942 O O . TYR A 1 120 ? 2.172 2.996 -2.238 1.00 98.06 120 TYR A O 1
ATOM 950 N N . HIS A 1 121 ? 1.033 4.506 -3.462 1.00 98.12 121 HIS A N 1
ATOM 951 C CA . HIS A 1 121 ? 0.455 5.236 -2.343 1.00 98.12 121 HIS A CA 1
ATOM 952 C C . HIS A 1 121 ? -1.054 5.001 -2.262 1.00 98.12 121 HIS A C 1
ATOM 954 O O . HIS A 1 121 ? -1.806 5.432 -3.132 1.00 98.12 121 HIS A O 1
ATOM 960 N N . LEU A 1 122 ? -1.499 4.343 -1.197 1.00 97.88 122 LEU A N 1
ATOM 961 C CA . LEU A 1 122 ? -2.908 4.107 -0.916 1.00 97.88 122 LEU A CA 1
ATOM 962 C C . LEU A 1 122 ? -3.388 5.047 0.189 1.00 97.88 122 LEU A C 1
ATOM 964 O O . LEU A 1 122 ? -2.872 5.028 1.304 1.00 97.88 122 LEU A O 1
ATOM 968 N N . VAL A 1 123 ? -4.447 5.794 -0.113 1.00 97.50 123 VAL A N 1
ATOM 969 C CA . VAL A 1 123 ? -5.236 6.531 0.877 1.00 97.50 123 VAL A CA 1
ATOM 970 C C . VAL A 1 123 ? -6.429 5.665 1.276 1.00 97.50 123 VAL A C 1
ATOM 972 O O . VAL A 1 123 ? -7.358 5.491 0.483 1.00 97.50 123 VAL A O 1
ATOM 975 N N . LEU A 1 124 ? -6.413 5.104 2.483 1.00 97.06 124 LEU A N 1
ATOM 976 C CA . LEU A 1 124 ? -7.456 4.208 2.977 1.00 97.06 124 LEU A CA 1
ATOM 977 C C . LEU A 1 124 ? -8.405 4.945 3.939 1.00 97.06 124 LEU A C 1
ATOM 979 O O . LEU A 1 124 ? -8.001 5.249 5.063 1.00 97.06 124 LEU A O 1
ATOM 983 N N . PRO A 1 125 ? -9.661 5.229 3.548 1.00 96.25 125 PRO A N 1
ATOM 984 C CA . PRO A 1 125 ? -10.643 5.790 4.470 1.00 96.25 125 PRO A CA 1
ATOM 985 C C . PRO A 1 125 ? -11.088 4.747 5.501 1.00 96.25 125 PRO A C 1
ATOM 987 O O . PRO A 1 125 ? -11.414 3.613 5.154 1.00 96.25 125 PRO A O 1
ATOM 990 N N . ILE A 1 126 ? -11.146 5.152 6.768 1.00 95.06 126 ILE A N 1
ATOM 991 C CA . ILE A 1 126 ? -11.633 4.332 7.879 1.00 95.06 126 ILE A CA 1
ATOM 992 C C . ILE A 1 126 ? -12.972 4.899 8.327 1.00 95.06 126 ILE A C 1
ATOM 994 O O . ILE A 1 126 ? -13.049 5.895 9.047 1.00 95.06 126 ILE A O 1
ATOM 998 N N . GLU A 1 127 ? -14.058 4.286 7.879 1.00 93.12 127 GLU A N 1
ATOM 999 C CA . GLU A 1 127 ? -15.399 4.789 8.153 1.00 93.12 127 GLU A CA 1
ATOM 1000 C C . GLU A 1 127 ? -15.810 4.667 9.630 1.00 93.12 127 GLU A C 1
ATOM 1002 O O . GLU A 1 127 ? -15.403 3.762 10.358 1.00 93.12 127 GLU A O 1
ATOM 1007 N N . ASN A 1 128 ? -16.695 5.565 10.078 1.00 94.75 128 ASN A N 1
ATOM 1008 C CA . ASN A 1 128 ? -17.161 5.619 11.472 1.00 94.75 128 ASN A CA 1
ATOM 1009 C C . ASN A 1 128 ? -17.879 4.351 11.954 1.00 94.75 128 ASN A C 1
ATOM 1011 O O . ASN A 1 128 ? -17.982 4.125 13.161 1.00 94.75 128 ASN A O 1
ATOM 1015 N N . HIS A 1 129 ? -18.392 3.550 11.022 1.00 91.00 129 HIS A N 1
ATOM 1016 C CA . HIS A 1 129 ? -19.133 2.333 11.314 1.00 91.00 129 HIS A CA 1
ATOM 1017 C C . HIS A 1 129 ? -18.224 1.103 11.502 1.00 91.00 129 HIS A C 1
ATOM 1019 O O . HIS A 1 129 ? -18.725 0.044 11.884 1.00 91.00 129 HIS A O 1
ATOM 1025 N N . HIS A 1 130 ? -16.906 1.224 11.277 1.00 90.88 130 HIS A N 1
ATOM 1026 C CA . HIS A 1 130 ? -15.971 0.143 11.579 1.00 90.88 130 HIS A CA 1
ATOM 1027 C C . HIS A 1 130 ? -15.941 -0.168 13.087 1.00 90.88 130 HIS A C 1
ATOM 1029 O O . HIS A 1 130 ? -15.986 0.746 13.920 1.00 90.88 130 HIS A O 1
ATOM 1035 N N . PRO A 1 131 ? -15.854 -1.455 13.461 1.00 90.94 131 PRO A N 1
ATOM 1036 C CA . PRO A 1 131 ? -15.809 -1.863 14.858 1.00 90.94 131 PRO A CA 1
ATOM 1037 C C . PRO A 1 131 ? -14.451 -1.530 15.499 1.00 90.94 131 PRO A C 1
ATOM 1039 O O 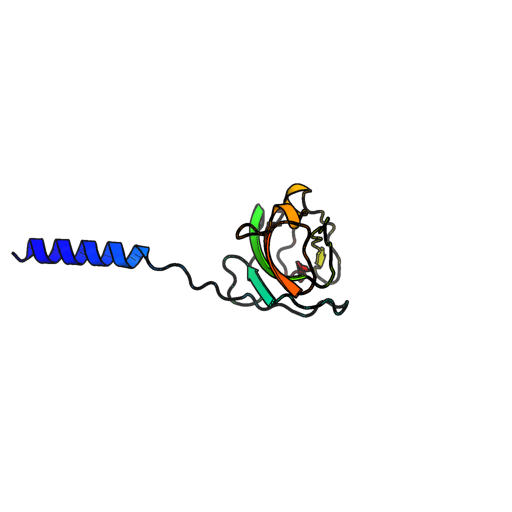. PRO A 1 131 ? -13.404 -1.639 14.868 1.00 90.94 131 PRO A O 1
ATOM 1042 N N . GLU A 1 132 ? -14.458 -1.177 16.786 1.00 92.94 132 GLU A N 1
ATOM 1043 C CA . GLU A 1 132 ? -13.250 -0.867 17.574 1.00 92.94 132 GLU A CA 1
ATOM 1044 C C . GLU A 1 132 ? -12.607 -2.139 18.149 1.00 92.94 132 GLU A C 1
ATOM 1046 O O . GLU A 1 132 ? -12.484 -2.324 19.359 1.00 92.94 132 GLU A O 1
ATOM 1051 N N . VAL A 1 133 ? -12.245 -3.067 17.268 1.00 93.50 133 VAL A N 1
ATOM 1052 C CA . VAL A 1 133 ? -11.583 -4.329 17.625 1.00 93.50 133 VAL A CA 1
ATOM 1053 C C . VAL A 1 133 ? -10.514 -4.666 16.583 1.00 93.50 133 VAL A C 1
ATOM 1055 O O . VAL A 1 133 ? -10.578 -4.159 15.457 1.00 93.50 133 VAL A O 1
ATOM 1058 N N . PRO A 1 134 ? -9.551 -5.553 16.904 1.00 93.38 134 PRO A N 1
ATOM 1059 C CA . PRO A 1 134 ? -8.554 -5.987 15.937 1.00 93.38 134 PRO A CA 1
ATOM 1060 C C . PRO A 1 134 ? -9.200 -6.489 14.642 1.00 93.38 134 PRO A C 1
ATOM 1062 O O . PRO A 1 134 ? -10.003 -7.426 14.642 1.00 93.38 134 PRO A O 1
ATOM 1065 N N . THR A 1 135 ? -8.825 -5.850 13.540 1.00 93.81 135 THR A N 1
ATOM 1066 C CA . THR A 1 135 ? -9.339 -6.123 12.199 1.00 93.81 135 THR A CA 1
ATOM 1067 C C . THR A 1 135 ? -8.158 -6.422 11.292 1.00 93.81 135 THR A C 1
ATOM 1069 O O . THR A 1 135 ? -7.166 -5.694 11.285 1.00 93.81 135 THR A O 1
ATOM 1072 N N . LYS A 1 136 ? -8.235 -7.528 10.553 1.00 93.88 136 LYS A N 1
ATOM 1073 C CA . LYS A 1 136 ? -7.259 -7.849 9.511 1.00 93.88 136 LYS A CA 1
ATOM 1074 C C . LYS A 1 136 ? -7.582 -6.991 8.288 1.00 93.88 136 LYS A C 1
ATOM 1076 O O . LYS A 1 136 ? -8.727 -7.002 7.846 1.00 93.88 136 LYS A O 1
ATOM 1081 N N . VAL A 1 137 ? -6.578 -6.295 7.768 1.00 93.75 137 VAL A N 1
ATOM 1082 C CA . VAL A 1 137 ? -6.634 -5.571 6.494 1.00 93.75 137 VAL A CA 1
ATOM 1083 C C . VAL A 1 137 ? -5.762 -6.332 5.502 1.00 93.75 137 VAL A C 1
ATOM 1085 O O . VAL A 1 137 ? -4.615 -6.648 5.830 1.00 93.75 137 VAL A O 1
ATOM 1088 N N . GLU A 1 138 ? -6.324 -6.671 4.346 1.00 91.38 138 GLU A N 1
ATOM 1089 C CA . GLU A 1 138 ? -5.643 -7.320 3.215 1.00 91.38 138 GLU A CA 1
ATOM 1090 C C . GLU A 1 138 ? -5.962 -6.615 1.897 1.00 91.38 138 GLU A C 1
ATOM 1092 O O . GLU A 1 138 ? -7.082 -6.055 1.795 1.00 91.38 138 GLU A O 1
#

pLDDT: mean 90.14, std 10.78, range [54.0, 98.5]

Sequence (138 aa):
MYNLLKVKIIF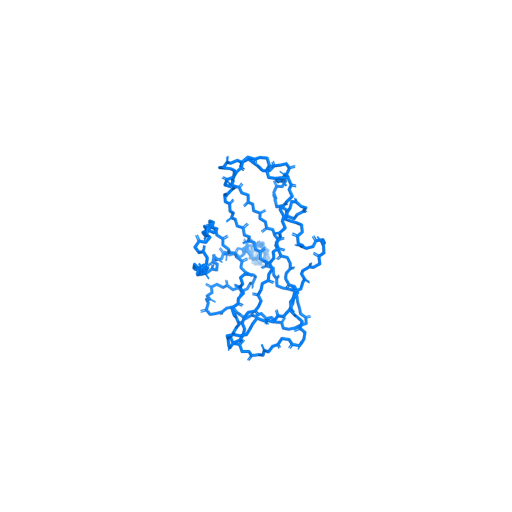LIILFMRLTKGISVETPVRQCSNEAPLPLSVQVDNCSTMPCDLWKGSESQFTVQFVANRNEMMNLKAVVKFTTLGVEIPFELEASKSDVCSNLLYGAYCPLYKDEDVTYHLVLPIENHHPEVPTKVE

Radius of gyration: 20.15 Å; Cα contacts (8 Å, |Δi|>4): 222; chains: 1; bounding box: 48×57×44 Å